Protein AF-A0A3B0UWH3-F1 (afdb_monomer)

Radius of gyration: 15.52 Å; Cα contacts (8 Å, |Δi|>4): 74; chains: 1; bounding box: 36×33×34 Å

Structure (mmCIF, N/CA/C/O backbone):
data_AF-A0A3B0UWH3-F1
#
_entry.id   AF-A0A3B0UWH3-F1
#
loop_
_atom_site.group_PDB
_atom_site.id
_atom_site.type_symbol
_atom_site.label_atom_id
_atom_site.label_alt_id
_atom_site.label_comp_id
_atom_site.label_asym_id
_atom_site.label_entity_id
_atom_site.label_seq_id
_atom_site.pdbx_PDB_ins_code
_atom_site.Cartn_x
_atom_site.Cartn_y
_atom_site.Cartn_z
_atom_site.occupancy
_atom_site.B_iso_or_equiv
_atom_site.auth_seq_id
_atom_site.auth_comp_id
_atom_site.auth_asym_id
_atom_site.auth_atom_id
_atom_site.pdbx_PDB_model_num
ATOM 1 N N . VAL A 1 1 ? 14.380 -17.592 3.260 1.00 59.12 1 VAL A N 1
ATOM 2 C CA . VAL A 1 1 ? 14.946 -18.020 1.961 1.00 59.12 1 VAL A CA 1
ATOM 3 C C . VAL A 1 1 ? 15.879 -16.912 1.491 1.00 59.12 1 VAL A C 1
ATOM 5 O O . VAL A 1 1 ? 15.493 -15.758 1.636 1.00 59.12 1 VAL A O 1
ATOM 8 N N . SER A 1 2 ? 17.106 -17.215 1.059 1.00 75.75 2 SER A N 1
ATOM 9 C CA . SER A 1 2 ? 18.028 -16.212 0.496 1.00 75.75 2 SER A CA 1
ATOM 10 C C . SER A 1 2 ? 17.739 -15.992 -0.991 1.00 75.75 2 SER A C 1
ATOM 12 O O . SER A 1 2 ? 17.250 -16.905 -1.654 1.00 75.75 2 SER A O 1
ATOM 14 N N . LEU A 1 3 ? 18.065 -14.811 -1.526 1.00 75.00 3 LEU A N 1
ATOM 15 C CA . LEU A 1 3 ? 17.919 -14.531 -2.962 1.00 75.00 3 LEU A CA 1
ATOM 16 C C . LEU A 1 3 ? 18.738 -15.497 -3.826 1.00 75.00 3 LEU A C 1
ATOM 18 O O . LEU A 1 3 ? 18.248 -15.944 -4.856 1.00 75.00 3 LEU A O 1
ATOM 22 N N . ASP A 1 4 ? 19.918 -15.907 -3.359 1.00 77.50 4 ASP A N 1
ATOM 23 C CA . ASP A 1 4 ? 20.726 -16.930 -4.034 1.00 77.50 4 ASP A CA 1
ATOM 24 C C . ASP A 1 4 ? 20.023 -18.295 -4.077 1.00 77.50 4 ASP A C 1
ATOM 26 O O . ASP A 1 4 ? 20.114 -19.011 -5.071 1.00 77.50 4 ASP A O 1
ATOM 30 N N . GLY A 1 5 ? 19.267 -18.639 -3.028 1.00 79.50 5 GLY A N 1
ATOM 31 C CA . GLY A 1 5 ? 18.448 -19.851 -3.005 1.00 79.50 5 GLY A CA 1
ATOM 32 C C . GLY A 1 5 ? 17.287 -19.785 -3.998 1.00 79.50 5 GLY A C 1
ATOM 33 O O . GLY A 1 5 ? 17.052 -20.737 -4.733 1.00 79.50 5 GLY A O 1
ATOM 34 N N . VAL A 1 6 ? 16.609 -18.636 -4.084 1.00 77.12 6 VAL A N 1
ATOM 35 C CA . VAL A 1 6 ? 15.535 -18.411 -5.069 1.00 77.12 6 VAL A CA 1
ATOM 36 C C . VAL A 1 6 ? 16.082 -18.481 -6.493 1.00 77.12 6 VAL A C 1
ATOM 38 O O . VAL A 1 6 ? 15.491 -19.143 -7.340 1.00 77.12 6 VAL A O 1
ATOM 41 N N . ARG A 1 7 ? 17.237 -17.860 -6.751 1.00 83.94 7 ARG A N 1
ATOM 42 C CA . ARG A 1 7 ? 17.893 -17.875 -8.064 1.00 83.94 7 ARG A CA 1
ATOM 43 C C . ARG A 1 7 ? 18.298 -19.281 -8.484 1.00 83.94 7 ARG A C 1
ATOM 45 O O . ARG A 1 7 ? 18.066 -19.664 -9.626 1.00 83.94 7 ARG A O 1
ATOM 52 N N . SER A 1 8 ? 18.842 -20.066 -7.555 1.00 81.00 8 SER A N 1
ATOM 53 C CA . SER A 1 8 ? 19.241 -21.448 -7.826 1.00 81.00 8 SER A CA 1
ATOM 54 C C . SER A 1 8 ? 18.062 -22.372 -8.141 1.00 81.00 8 SER A C 1
ATOM 56 O O . SER A 1 8 ? 18.247 -23.317 -8.903 1.00 81.00 8 SER A O 1
ATOM 58 N N . GLU A 1 9 ? 16.890 -22.160 -7.539 1.00 83.62 9 GLU A N 1
ATOM 59 C CA . GLU A 1 9 ? 15.746 -23.069 -7.710 1.00 83.62 9 GLU A CA 1
ATOM 60 C C . GLU A 1 9 ? 14.748 -22.613 -8.781 1.00 83.62 9 GLU A C 1
ATOM 62 O O . GLU A 1 9 ? 14.112 -23.452 -9.416 1.00 83.62 9 GLU A O 1
ATOM 67 N N . LEU A 1 10 ? 14.603 -21.302 -8.988 1.00 83.38 10 LEU A N 1
ATOM 68 C CA . LEU A 1 10 ? 13.525 -20.712 -9.793 1.00 83.38 10 LEU A CA 1
ATOM 69 C C . LEU A 1 10 ? 14.029 -19.824 -10.941 1.00 83.38 10 LEU A C 1
ATOM 71 O O . LEU A 1 10 ? 13.226 -19.357 -11.747 1.00 83.38 10 LEU A O 1
ATOM 75 N N . GLY A 1 11 ? 15.345 -19.630 -11.055 1.00 84.25 11 GLY A N 1
ATOM 76 C CA . GLY A 1 11 ? 15.972 -18.868 -12.131 1.00 84.25 11 GLY A CA 1
ATOM 77 C C . GLY A 1 11 ? 16.009 -17.357 -11.898 1.00 84.25 11 GLY A C 1
ATOM 78 O O . GLY A 1 11 ? 15.459 -16.824 -10.931 1.00 84.25 11 GLY A O 1
ATOM 79 N N . ASP A 1 12 ? 16.703 -16.666 -12.803 1.00 82.38 12 ASP A N 1
ATOM 80 C CA . ASP A 1 12 ? 17.043 -15.247 -12.663 1.00 82.38 12 ASP A CA 1
ATOM 81 C C . ASP A 1 12 ? 15.819 -14.330 -12.694 1.00 82.38 12 ASP A C 1
ATOM 83 O O . ASP A 1 12 ? 15.722 -13.423 -11.877 1.00 82.38 12 ASP A O 1
ATOM 87 N N . GLU A 1 13 ? 14.849 -14.609 -13.566 1.00 77.31 13 GLU A N 1
ATOM 88 C CA . GLU A 1 13 ? 13.639 -13.793 -13.716 1.00 77.31 13 GLU A CA 1
ATOM 89 C C . GLU A 1 13 ? 12.810 -13.759 -12.420 1.00 77.31 13 GLU A C 1
ATOM 91 O O . GLU A 1 13 ? 12.425 -12.693 -11.939 1.00 77.31 13 GLU A O 1
ATOM 96 N N . VAL A 1 14 ? 12.612 -14.922 -11.789 1.00 74.88 14 VAL A N 1
ATOM 97 C CA . VAL A 1 14 ? 11.892 -15.024 -10.511 1.00 74.88 14 VAL A CA 1
ATOM 98 C C . VAL A 1 14 ? 12.720 -14.439 -9.370 1.00 74.88 14 VAL A C 1
ATOM 100 O O . VAL A 1 14 ? 12.179 -13.760 -8.498 1.00 74.88 14 VAL A O 1
ATOM 103 N N . ALA A 1 15 ? 14.036 -14.651 -9.368 1.00 77.06 15 ALA A N 1
ATOM 104 C CA . ALA A 1 15 ? 14.912 -14.067 -8.361 1.00 77.06 15 ALA A CA 1
ATOM 105 C C . ALA A 1 15 ? 14.945 -12.539 -8.424 1.00 77.06 15 ALA A C 1
ATOM 107 O O . ALA A 1 15 ? 14.972 -11.908 -7.372 1.00 77.06 15 ALA A O 1
ATOM 108 N N . ASP A 1 16 ? 14.897 -11.945 -9.614 1.00 75.00 16 ASP A N 1
ATOM 109 C CA . ASP A 1 16 ? 14.882 -10.495 -9.802 1.00 75.00 16 ASP A CA 1
ATOM 110 C C . ASP A 1 16 ? 13.531 -9.899 -9.379 1.00 75.00 16 ASP A C 1
ATOM 112 O O . ASP A 1 16 ? 13.493 -8.870 -8.697 1.00 75.00 16 ASP A O 1
ATOM 116 N N . MET A 1 17 ? 12.422 -10.597 -9.652 1.00 70.69 17 MET A N 1
ATOM 117 C CA . MET A 1 17 ? 11.112 -10.252 -9.088 1.00 70.69 17 MET A CA 1
ATOM 118 C C . MET A 1 17 ? 11.130 -10.305 -7.552 1.00 70.69 17 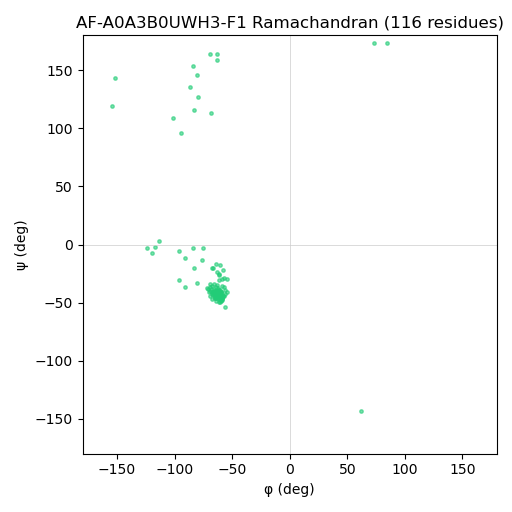MET A C 1
ATOM 120 O O . MET A 1 17 ? 10.683 -9.360 -6.903 1.00 70.69 17 MET A O 1
ATOM 124 N N . VAL A 1 18 ? 11.699 -11.355 -6.947 1.00 67.88 18 VAL A N 1
ATOM 125 C CA . VAL A 1 18 ? 11.802 -11.488 -5.479 1.00 67.88 18 VAL A CA 1
ATOM 126 C C . VAL A 1 18 ? 12.794 -10.478 -4.879 1.00 67.88 18 VAL A C 1
ATOM 128 O O . VAL A 1 18 ? 12.565 -9.947 -3.789 1.00 67.88 18 VAL A O 1
ATOM 131 N N . ALA A 1 19 ? 13.874 -10.146 -5.585 1.00 65.75 19 ALA A N 1
ATOM 132 C CA . ALA A 1 19 ? 14.841 -9.130 -5.174 1.00 65.75 19 ALA A CA 1
ATOM 133 C C . ALA A 1 19 ? 14.209 -7.737 -5.157 1.00 65.75 19 ALA A C 1
ATOM 135 O O . ALA A 1 19 ? 14.411 -6.999 -4.195 1.00 65.75 19 ALA A O 1
ATOM 136 N N . SER A 1 20 ? 13.369 -7.416 -6.147 1.00 55.66 20 SER A N 1
ATOM 137 C CA . SER A 1 20 ? 12.645 -6.138 -6.215 1.00 55.66 20 SER A CA 1
ATOM 138 C C . SER A 1 20 ? 11.705 -5.891 -5.024 1.00 55.66 20 SER A C 1
ATOM 140 O O . SER A 1 20 ? 11.334 -4.751 -4.754 1.00 55.66 20 SER A O 1
ATOM 142 N N . VAL A 1 21 ? 11.362 -6.945 -4.271 1.00 54.97 21 VAL A N 1
ATOM 143 C CA . VAL A 1 21 ? 10.507 -6.884 -3.074 1.00 54.97 21 VAL A CA 1
ATOM 144 C C . VAL A 1 21 ? 11.250 -7.222 -1.770 1.00 54.97 21 VAL A C 1
ATOM 146 O O . VAL A 1 21 ? 10.646 -7.235 -0.691 1.00 54.97 21 VAL A O 1
ATOM 149 N N . THR A 1 22 ? 12.564 -7.472 -1.830 1.00 57.19 22 THR A N 1
ATOM 150 C CA . THR A 1 22 ? 13.404 -7.744 -0.654 1.00 57.19 22 THR A CA 1
ATOM 151 C C . THR A 1 22 ? 13.830 -6.428 -0.006 1.00 57.19 22 THR A C 1
ATOM 153 O O . THR A 1 22 ? 14.528 -5.614 -0.599 1.00 57.19 22 THR A O 1
ATOM 156 N N . HIS A 1 23 ? 13.381 -6.203 1.227 1.00 51.03 23 HIS A N 1
ATOM 157 C CA . HIS A 1 23 ? 13.521 -4.918 1.907 1.00 51.03 23 HIS A CA 1
ATOM 158 C C . HIS A 1 23 ? 14.856 -4.782 2.655 1.00 51.03 23 HIS A C 1
ATOM 160 O O . HIS A 1 23 ? 15.243 -5.667 3.420 1.00 51.03 23 HIS A O 1
ATOM 166 N N . ASP A 1 24 ? 15.506 -3.624 2.511 1.00 55.19 24 ASP A N 1
ATOM 167 C CA . ASP A 1 24 ? 16.589 -3.191 3.395 1.00 55.19 24 ASP A CA 1
ATOM 168 C C . ASP A 1 24 ? 16.021 -2.875 4.792 1.00 55.19 24 ASP A C 1
ATOM 170 O O . ASP A 1 24 ? 15.235 -1.940 4.985 1.00 55.19 24 ASP A O 1
ATOM 174 N N . ASN A 1 25 ? 16.407 -3.685 5.780 1.00 56.31 25 ASN A N 1
ATOM 175 C CA . 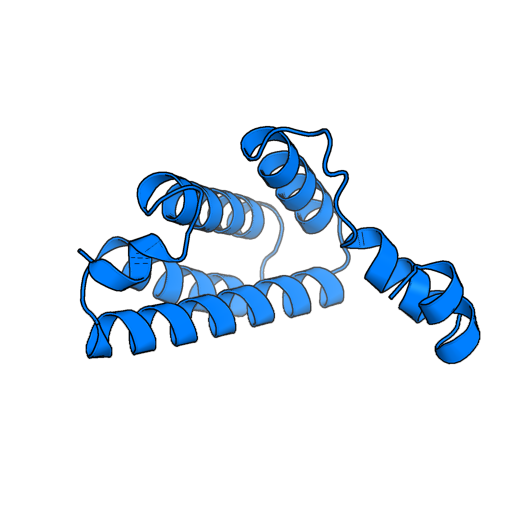ASN A 1 25 ? 15.948 -3.564 7.164 1.00 56.31 25 ASN A CA 1
ATOM 176 C C . ASN A 1 25 ? 16.610 -2.403 7.934 1.00 56.31 25 ASN A C 1
ATOM 178 O O . ASN A 1 25 ? 16.248 -2.176 9.089 1.00 56.31 25 ASN A O 1
ATOM 182 N N . THR A 1 26 ? 17.553 -1.669 7.331 1.00 62.38 26 THR A N 1
ATOM 183 C CA . THR A 1 26 ? 18.183 -0.482 7.938 1.00 62.38 26 THR A CA 1
ATOM 184 C C . THR A 1 26 ? 17.355 0.793 7.770 1.00 62.38 26 THR A C 1
ATOM 186 O O . THR A 1 26 ? 17.511 1.736 8.546 1.00 62.38 26 THR A O 1
ATOM 189 N N . LEU A 1 27 ? 16.432 0.814 6.805 1.00 69.12 27 LEU A N 1
ATOM 190 C CA . LEU A 1 27 ? 15.596 1.972 6.503 1.00 69.12 27 LEU A CA 1
ATOM 191 C C . LEU A 1 27 ? 14.410 2.084 7.462 1.00 69.12 27 LEU A C 1
ATOM 193 O O . LEU A 1 27 ? 13.808 1.082 7.860 1.00 69.12 27 LEU A O 1
ATOM 197 N N . SER A 1 28 ? 14.005 3.310 7.788 1.00 84.38 28 SER A N 1
ATOM 198 C CA . SER A 1 28 ? 12.774 3.569 8.535 1.00 84.38 28 SER A CA 1
ATOM 199 C C . SER A 1 28 ? 11.539 3.116 7.749 1.00 84.38 28 SER A C 1
ATOM 201 O O . SER A 1 28 ? 11.545 2.999 6.524 1.00 84.38 28 SER A O 1
ATOM 203 N N . TRP A 1 29 ? 10.422 2.888 8.446 1.00 86.38 29 TRP A N 1
ATOM 204 C CA . TRP A 1 29 ? 9.173 2.495 7.784 1.00 86.38 29 TRP A CA 1
ATOM 205 C C . TRP A 1 29 ? 8.713 3.507 6.717 1.00 86.38 29 TRP A C 1
ATOM 207 O O . TRP A 1 29 ? 8.208 3.103 5.670 1.00 86.38 29 TRP A O 1
ATOM 217 N N . ILE A 1 30 ? 8.922 4.807 6.954 1.00 87.94 30 ILE A N 1
ATOM 218 C CA . ILE A 1 30 ? 8.566 5.861 5.992 1.00 87.94 30 ILE A CA 1
ATOM 219 C C . ILE A 1 30 ? 9.441 5.760 4.740 1.00 87.94 30 ILE A C 1
ATOM 221 O O . ILE A 1 30 ? 8.927 5.872 3.631 1.00 87.94 30 ILE A O 1
ATOM 225 N N . GLU A 1 31 ? 10.746 5.530 4.896 1.00 88.00 31 GLU A N 1
ATOM 226 C CA . GLU A 1 31 ? 11.670 5.385 3.764 1.00 88.00 31 GLU A CA 1
ATOM 227 C C . GLU A 1 31 ? 11.339 4.150 2.928 1.00 88.00 31 GLU A C 1
ATOM 229 O O . GLU A 1 31 ? 11.234 4.260 1.709 1.00 88.00 31 GLU A O 1
ATOM 234 N N . ARG A 1 32 ? 11.059 3.009 3.573 1.00 86.56 32 ARG A N 1
ATOM 235 C CA . ARG A 1 32 ? 10.609 1.795 2.871 1.00 86.56 32 ARG A CA 1
ATOM 236 C C . ARG A 1 32 ? 9.301 2.024 2.118 1.00 86.56 32 ARG A C 1
ATOM 238 O O . ARG A 1 32 ? 9.174 1.618 0.969 1.00 86.56 32 ARG A O 1
ATOM 245 N N . SER A 1 33 ? 8.355 2.725 2.740 1.00 90.12 33 SER A N 1
ATOM 246 C CA . SER A 1 33 ? 7.073 3.064 2.115 1.00 90.12 33 SER A CA 1
ATOM 247 C C . SER A 1 33 ? 7.258 3.939 0.873 1.00 90.12 33 SER A C 1
ATOM 249 O O . SER A 1 33 ? 6.666 3.665 -0.167 1.00 90.12 33 SER A O 1
ATOM 251 N N . LYS A 1 34 ? 8.118 4.962 0.954 1.00 91.81 34 LYS A N 1
ATOM 252 C CA . LYS A 1 34 ? 8.443 5.836 -0.184 1.00 91.81 34 LYS A CA 1
ATOM 253 C C . LYS A 1 34 ? 9.154 5.078 -1.306 1.00 91.81 34 LYS A C 1
ATOM 255 O O . LYS A 1 34 ? 8.782 5.244 -2.463 1.00 91.81 34 LYS A O 1
ATOM 260 N N . ALA A 1 35 ? 10.129 4.235 -0.969 1.00 90.94 35 ALA A N 1
ATOM 261 C CA . ALA A 1 35 ? 10.852 3.420 -1.943 1.00 90.94 35 ALA A CA 1
ATOM 262 C C . ALA A 1 35 ? 9.916 2.449 -2.679 1.00 90.94 35 ALA A C 1
ATOM 264 O O . ALA A 1 35 ? 9.986 2.337 -3.902 1.00 90.94 35 ALA A O 1
ATOM 265 N N . TYR A 1 36 ? 8.993 1.807 -1.955 1.00 92.25 36 TYR A N 1
ATOM 266 C CA . TYR A 1 36 ? 7.966 0.956 -2.553 1.00 92.25 36 TYR A CA 1
ATOM 267 C C . TYR A 1 36 ? 7.081 1.732 -3.534 1.00 92.25 36 TYR A C 1
ATOM 269 O O . TYR A 1 36 ? 6.892 1.291 -4.664 1.00 92.25 36 TYR A O 1
ATOM 277 N N . ILE A 1 37 ? 6.572 2.902 -3.132 1.00 96.06 37 ILE A N 1
ATOM 278 C CA . ILE A 1 37 ? 5.713 3.733 -3.989 1.00 96.06 37 ILE A CA 1
ATOM 279 C C . ILE A 1 37 ? 6.437 4.108 -5.287 1.00 96.06 37 ILE A C 1
ATOM 281 O O . ILE A 1 37 ? 5.848 3.993 -6.359 1.00 96.06 37 ILE A O 1
ATOM 285 N N . GLU A 1 38 ? 7.708 4.505 -5.210 1.00 94.81 38 GLU A N 1
ATOM 286 C CA . GLU A 1 38 ? 8.487 4.874 -6.398 1.00 94.81 38 GLU A CA 1
ATOM 287 C C . GLU A 1 38 ? 8.787 3.672 -7.304 1.00 94.81 38 GLU A C 1
ATOM 289 O O . GLU A 1 38 ? 8.689 3.758 -8.530 1.00 94.81 38 GLU A O 1
ATOM 294 N N . THR A 1 39 ? 9.073 2.521 -6.694 1.00 93.62 39 THR A N 1
ATOM 295 C CA . THR A 1 39 ? 9.280 1.263 -7.422 1.00 93.62 39 THR A CA 1
ATOM 296 C C . THR A 1 39 ? 8.019 0.883 -8.196 1.00 93.62 39 THR A C 1
ATOM 298 O O . THR A 1 39 ? 8.083 0.639 -9.396 1.00 93.62 39 THR A O 1
ATOM 301 N N . VAL A 1 40 ? 6.847 0.901 -7.550 1.00 95.31 40 VAL A N 1
ATOM 302 C CA . VAL A 1 40 ? 5.577 0.565 -8.216 1.00 95.31 40 VAL A CA 1
ATOM 303 C C . VAL A 1 40 ? 5.199 1.612 -9.268 1.00 95.31 40 VAL A C 1
ATOM 305 O O . VAL A 1 40 ? 4.692 1.242 -10.325 1.00 95.31 40 VAL A O 1
ATOM 308 N N . ARG A 1 41 ? 5.478 2.903 -9.038 1.00 96.62 41 ARG A N 1
ATOM 309 C CA . ARG A 1 41 ? 5.196 3.986 -10.001 1.00 96.62 41 ARG A CA 1
ATOM 310 C C . ARG A 1 41 ? 5.850 3.732 -11.358 1.00 96.62 41 ARG A C 1
ATOM 312 O O . ARG A 1 41 ? 5.215 3.949 -12.394 1.00 96.62 41 ARG A O 1
ATOM 319 N N . THR A 1 42 ? 7.098 3.272 -11.341 1.00 94.75 42 THR A N 1
ATOM 320 C CA . THR A 1 42 ? 7.934 3.071 -12.536 1.00 94.75 42 THR A CA 1
ATOM 321 C C . THR A 1 42 ? 7.918 1.636 -13.074 1.00 94.75 42 THR A C 1
ATOM 323 O O . THR A 1 42 ? 8.458 1.390 -14.151 1.00 94.75 42 THR A O 1
ATOM 326 N N . ALA A 1 43 ? 7.274 0.700 -12.371 1.00 94.00 43 ALA A N 1
ATOM 327 C CA . ALA A 1 43 ? 7.154 -0.694 -12.788 1.00 94.00 43 ALA A CA 1
ATOM 328 C C . ALA A 1 43 ? 6.251 -0.885 -14.025 1.00 94.00 43 ALA A C 1
ATOM 330 O O . ALA A 1 43 ? 5.455 -0.008 -14.383 1.00 94.00 43 ALA A O 1
ATOM 331 N N . SER A 1 44 ? 6.354 -2.065 -14.652 1.00 96.19 44 SER A N 1
ATOM 332 C CA . SER A 1 44 ? 5.484 -2.464 -15.767 1.00 96.19 44 SER A CA 1
ATOM 333 C C . SER A 1 44 ? 4.013 -2.560 -15.342 1.00 96.19 44 SER A C 1
ATOM 335 O O . SER A 1 44 ? 3.693 -2.621 -14.150 1.00 96.19 44 SER A O 1
ATOM 337 N N . GLU A 1 45 ? 3.095 -2.588 -16.309 1.00 95.94 45 GLU A N 1
ATOM 338 C CA . GLU A 1 45 ? 1.661 -2.694 -16.017 1.00 95.94 45 GLU A CA 1
ATOM 339 C C . GLU A 1 45 ? 1.308 -4.003 -15.303 1.00 95.94 45 GLU A C 1
ATOM 341 O O . GLU A 1 45 ? 0.498 -4.001 -14.378 1.00 95.94 45 GLU A O 1
ATOM 346 N N . GLU A 1 46 ? 1.960 -5.108 -15.663 1.00 95.25 46 GLU A N 1
ATOM 347 C CA . GLU A 1 46 ? 1.779 -6.414 -15.027 1.00 95.25 46 GLU A CA 1
ATOM 348 C C . GLU A 1 46 ? 2.235 -6.375 -13.568 1.00 95.25 46 GLU A C 1
ATOM 350 O O . GLU A 1 46 ? 1.528 -6.847 -12.677 1.00 95.25 46 GLU A O 1
ATOM 355 N N . ALA A 1 47 ? 3.384 -5.751 -13.301 1.00 92.38 47 ALA A N 1
ATOM 356 C CA . ALA A 1 47 ? 3.895 -5.584 -11.947 1.00 92.38 47 ALA A CA 1
ATOM 357 C C . ALA A 1 47 ? 2.979 -4.682 -11.101 1.00 92.38 47 ALA A C 1
ATOM 359 O O . ALA A 1 47 ? 2.696 -5.001 -9.942 1.00 92.38 47 ALA A O 1
ATOM 360 N N . LYS A 1 48 ? 2.443 -3.598 -11.681 1.00 97.00 48 LYS A N 1
ATOM 361 C CA . LYS A 1 48 ? 1.415 -2.764 -11.037 1.00 97.00 48 LYS A CA 1
ATOM 362 C C . LYS A 1 48 ? 0.154 -3.573 -10.737 1.00 97.00 48 LYS A C 1
ATOM 364 O O . LYS A 1 48 ? -0.346 -3.503 -9.617 1.00 97.00 48 LYS A O 1
ATOM 369 N N . ALA A 1 49 ? -0.323 -4.386 -11.678 1.00 96.81 49 ALA A N 1
ATOM 370 C CA . ALA A 1 49 ? -1.503 -5.226 -11.490 1.00 96.81 49 ALA A CA 1
ATOM 371 C C . ALA A 1 49 ? -1.316 -6.252 -10.368 1.00 96.81 49 ALA A C 1
ATOM 373 O O . ALA A 1 49 ? -2.179 -6.354 -9.496 1.00 96.81 49 ALA A O 1
ATOM 374 N N . ILE A 1 50 ? -0.177 -6.949 -10.334 1.00 95.12 50 ILE A N 1
ATOM 375 C CA . ILE A 1 50 ? 0.169 -7.893 -9.261 1.00 95.12 50 ILE A CA 1
ATOM 376 C C . ILE A 1 50 ? 0.213 -7.169 -7.913 1.00 95.12 50 ILE A C 1
ATOM 378 O O . ILE A 1 50 ? -0.396 -7.617 -6.942 1.00 95.12 50 ILE A O 1
ATOM 382 N N . SER A 1 51 ? 0.887 -6.019 -7.865 1.00 95.06 51 SER A N 1
ATOM 383 C CA . SER A 1 51 ? 1.000 -5.204 -6.659 1.00 95.06 51 SER A CA 1
ATOM 384 C C . SER A 1 51 ? -0.369 -4.760 -6.135 1.00 95.06 51 SER A C 1
ATOM 386 O O . SER A 1 51 ? -0.639 -4.865 -4.940 1.00 95.06 51 SER A O 1
ATOM 388 N N . VAL A 1 52 ? -1.254 -4.282 -7.011 1.00 97.44 52 VAL A N 1
ATOM 389 C CA . VAL A 1 52 ? -2.602 -3.841 -6.628 1.00 97.44 52 VAL A CA 1
ATOM 390 C C . VAL A 1 52 ? -3.480 -5.015 -6.203 1.00 97.44 52 VAL A C 1
ATOM 392 O O . VAL A 1 52 ? -4.192 -4.900 -5.207 1.00 97.44 52 VAL A O 1
ATOM 395 N N . ALA A 1 53 ? -3.399 -6.156 -6.890 1.00 96.94 53 ALA A N 1
ATOM 396 C CA . ALA A 1 53 ? -4.134 -7.361 -6.518 1.00 96.94 53 ALA A CA 1
ATOM 397 C C . ALA A 1 53 ? -3.738 -7.866 -5.118 1.00 96.94 53 ALA A C 1
ATOM 399 O O . ALA A 1 53 ? -4.614 -8.143 -4.299 1.00 96.94 53 ALA A O 1
ATOM 400 N N . ASP A 1 54 ? -2.438 -7.903 -4.805 1.00 96.12 54 ASP A N 1
ATOM 401 C CA . ASP A 1 54 ? -1.944 -8.212 -3.456 1.00 96.12 54 ASP A CA 1
ATOM 402 C C . ASP A 1 54 ? -2.506 -7.233 -2.413 1.00 96.12 54 ASP A C 1
ATOM 404 O O . ASP A 1 54 ? -2.976 -7.639 -1.348 1.00 96.12 54 ASP A O 1
ATOM 408 N N . LYS A 1 55 ? -2.514 -5.928 -2.711 1.00 96.00 55 LYS A N 1
ATOM 409 C CA . LYS A 1 55 ? -3.046 -4.916 -1.785 1.00 96.00 55 LYS A CA 1
ATOM 410 C C . LYS A 1 55 ? -4.548 -5.065 -1.555 1.00 96.00 55 LYS A C 1
ATOM 412 O O . LYS A 1 55 ? -4.984 -4.958 -0.410 1.00 96.00 55 LYS A O 1
ATOM 417 N N . ILE A 1 56 ? -5.323 -5.378 -2.592 1.00 98.19 56 ILE A N 1
ATOM 418 C CA . ILE A 1 56 ? -6.757 -5.675 -2.476 1.00 98.19 56 ILE A CA 1
ATOM 419 C C . ILE A 1 56 ? -6.986 -6.906 -1.590 1.00 98.19 56 ILE A C 1
ATOM 421 O O . ILE A 1 56 ? -7.759 -6.824 -0.636 1.00 98.19 56 ILE A O 1
ATOM 425 N N . ALA A 1 57 ? -6.278 -8.011 -1.839 1.00 96.31 57 ALA A N 1
ATOM 426 C CA . ALA A 1 57 ? -6.405 -9.231 -1.040 1.00 96.31 57 ALA A CA 1
ATOM 427 C C . ALA A 1 57 ? -6.029 -8.995 0.436 1.00 96.31 57 ALA A C 1
ATOM 429 O O . ALA A 1 57 ? -6.725 -9.439 1.353 1.00 96.31 57 ALA A O 1
ATOM 430 N N . ASN A 1 58 ? -4.966 -8.224 0.680 1.00 95.25 58 ASN A N 1
ATOM 431 C CA . ASN A 1 58 ? -4.557 -7.828 2.026 1.00 95.25 58 ASN A CA 1
ATOM 432 C C . ASN A 1 58 ? -5.603 -6.936 2.713 1.00 95.25 58 ASN A C 1
ATOM 434 O O . ASN A 1 58 ? -5.876 -7.115 3.902 1.00 95.25 58 ASN A O 1
ATOM 438 N N . ALA A 1 59 ? -6.208 -5.996 1.984 1.00 96.25 59 ALA A N 1
ATOM 439 C CA . ALA A 1 59 ? -7.284 -5.157 2.501 1.00 96.25 59 ALA A CA 1
ATOM 440 C C . ALA A 1 59 ? -8.529 -5.985 2.849 1.00 96.25 59 ALA A C 1
ATOM 442 O O . ALA A 1 59 ? -9.115 -5.793 3.912 1.00 96.25 59 ALA A O 1
ATOM 443 N N . GLU A 1 60 ? -8.914 -6.934 1.997 1.00 96.56 60 GLU A N 1
ATOM 444 C CA . GLU A 1 60 ? -10.031 -7.846 2.249 1.00 96.56 60 GLU A CA 1
ATOM 445 C C . GLU A 1 60 ? -9.800 -8.708 3.496 1.00 96.56 60 GLU A C 1
ATOM 447 O O . GLU A 1 60 ? -10.666 -8.777 4.373 1.00 96.56 60 GLU A O 1
ATOM 452 N N . SER A 1 61 ? -8.611 -9.302 3.617 1.00 95.31 61 SER A N 1
ATOM 453 C CA . SER A 1 61 ? -8.215 -10.093 4.785 1.00 95.31 61 SER A CA 1
ATOM 454 C C . SER A 1 61 ? -8.254 -9.268 6.076 1.00 95.31 61 SER A C 1
ATOM 456 O O . SER A 1 61 ? -8.771 -9.725 7.101 1.00 95.31 61 SER A O 1
ATOM 458 N N . LEU A 1 62 ? -7.784 -8.016 6.025 1.00 94.94 62 LEU A N 1
ATOM 459 C CA . LEU A 1 62 ? -7.831 -7.093 7.158 1.00 94.94 62 LEU A CA 1
ATOM 460 C C . LEU A 1 62 ? -9.271 -6.738 7.548 1.00 94.94 62 LEU A C 1
ATOM 462 O O . LEU A 1 62 ? -9.610 -6.810 8.725 1.00 94.94 62 LEU A O 1
ATOM 466 N N . ILE A 1 63 ? -10.136 -6.420 6.583 1.00 96.12 63 ILE A N 1
ATOM 467 C CA . ILE A 1 63 ? -11.555 -6.127 6.844 1.00 96.12 63 ILE A CA 1
ATOM 468 C C . ILE A 1 63 ? -12.254 -7.339 7.473 1.00 96.12 63 ILE A C 1
ATOM 470 O O . ILE A 1 63 ? -12.991 -7.193 8.445 1.00 96.12 63 ILE A O 1
ATOM 474 N N . SER A 1 64 ? -12.003 -8.540 6.951 1.00 95.62 64 SER A N 1
ATOM 475 C CA . SER A 1 64 ? -12.545 -9.785 7.508 1.00 95.62 64 SER A CA 1
ATOM 476 C C . SER A 1 64 ? -12.045 -10.045 8.933 1.00 95.62 64 SER A C 1
ATOM 478 O O . SER A 1 64 ? -12.803 -10.473 9.802 1.00 95.62 64 SER A O 1
ATOM 480 N N . SER A 1 65 ? -10.775 -9.749 9.207 1.00 95.06 65 SER A N 1
ATOM 481 C CA . SER A 1 65 ? -10.193 -9.894 10.545 1.00 95.06 65 SER A CA 1
ATOM 482 C C . SER A 1 65 ? -10.746 -8.863 11.527 1.00 95.06 65 SER A C 1
ATOM 484 O O . SER A 1 65 ? -11.123 -9.232 12.635 1.00 95.06 65 SER A O 1
ATOM 486 N N . HIS A 1 66 ? -10.920 -7.610 11.099 1.00 96.38 66 HIS A N 1
ATOM 487 C CA . HIS A 1 66 ? -11.605 -6.579 11.887 1.00 96.38 66 HIS A CA 1
ATOM 488 C C . HIS A 1 66 ? -13.046 -6.980 12.216 1.00 96.38 66 HIS A C 1
ATOM 490 O O . HIS A 1 66 ? -13.469 -6.854 13.357 1.00 96.38 66 HIS A O 1
ATOM 496 N N . ALA A 1 67 ? -13.782 -7.577 11.275 1.00 95.38 67 ALA A N 1
ATOM 497 C CA . ALA A 1 67 ? -15.138 -8.061 11.543 1.00 95.38 67 ALA A CA 1
ATOM 498 C C . ALA A 1 67 ? -15.201 -9.151 12.637 1.00 95.38 67 ALA A C 1
ATOM 500 O O . ALA A 1 67 ? -16.240 -9.317 13.274 1.00 95.38 67 ALA A O 1
ATOM 501 N N . ARG A 1 68 ? -14.109 -9.898 12.858 1.00 95.38 68 ARG A N 1
ATOM 502 C CA . ARG A 1 68 ? -14.007 -10.943 13.892 1.00 95.38 68 ARG A CA 1
ATOM 503 C C . ARG A 1 68 ? -13.469 -10.416 15.223 1.00 95.38 68 ARG A C 1
ATOM 505 O O . ARG A 1 68 ? -13.890 -10.889 16.272 1.00 95.38 68 ARG A O 1
ATOM 512 N N . GLU A 1 69 ? -12.522 -9.484 15.173 1.00 94.31 69 GLU A N 1
ATOM 513 C CA . GLU A 1 69 ? -11.670 -9.110 16.314 1.00 94.31 69 GLU A CA 1
ATOM 514 C C . GLU A 1 69 ? -11.819 -7.630 16.719 1.00 94.31 69 GLU A C 1
ATOM 516 O O . GLU A 1 69 ? -11.301 -7.206 17.751 1.00 94.31 69 GLU A O 1
ATOM 521 N N . GLY A 1 70 ? -12.547 -6.832 15.936 1.00 94.69 70 GLY A N 1
ATOM 522 C CA . GLY A 1 70 ? -12.695 -5.390 16.117 1.00 94.69 70 GLY A CA 1
ATOM 523 C C . GLY A 1 70 ? -11.365 -4.647 15.989 1.00 94.69 70 GLY A C 1
ATOM 524 O O . GLY A 1 70 ? -10.488 -5.019 15.204 1.00 94.69 70 GLY A O 1
ATOM 525 N N . SER A 1 71 ? -11.195 -3.604 16.804 1.00 93.69 71 SER A N 1
ATOM 526 C CA . SER A 1 71 ? -9.995 -2.758 16.826 1.00 93.69 71 SER A CA 1
ATOM 527 C C . SER A 1 71 ? -8.719 -3.495 17.257 1.00 93.69 71 SER A C 1
ATOM 529 O O . SER A 1 71 ? -7.615 -3.011 17.004 1.00 93.69 71 SER A O 1
ATOM 531 N N . GLU A 1 72 ? -8.826 -4.674 17.882 1.00 93.75 72 GLU A N 1
ATOM 532 C CA . GLU A 1 72 ? -7.652 -5.450 18.306 1.00 93.75 72 GLU A CA 1
ATOM 533 C C . GLU A 1 72 ? -6.791 -5.899 17.119 1.00 93.75 72 GLU A C 1
ATOM 535 O O . GLU A 1 72 ? -5.576 -6.050 17.274 1.00 93.75 72 GLU A O 1
ATOM 540 N N . VAL A 1 73 ? -7.371 -6.000 15.915 1.00 93.81 73 VAL A N 1
ATOM 541 C CA . VAL A 1 73 ? -6.640 -6.341 14.685 1.00 93.81 73 VAL A CA 1
ATOM 542 C C . VAL A 1 73 ? -5.452 -5.402 14.435 1.00 93.81 73 VAL A C 1
ATOM 544 O O . VAL A 1 73 ? -4.422 -5.806 13.889 1.00 93.81 73 VAL A O 1
ATOM 547 N N . TRP A 1 74 ? -5.547 -4.146 14.886 1.00 93.12 74 TRP A N 1
ATOM 548 C CA . TRP A 1 74 ? -4.497 -3.145 14.714 1.00 93.12 74 TRP A CA 1
ATOM 549 C C . TRP A 1 74 ? -3.232 -3.455 15.515 1.00 93.12 74 TRP A C 1
ATOM 551 O O . TRP A 1 74 ? -2.153 -2.993 15.142 1.00 93.12 74 TRP A O 1
ATOM 561 N N . ARG A 1 75 ? -3.320 -4.287 16.560 1.00 89.69 75 ARG A N 1
ATOM 562 C CA . ARG A 1 75 ? -2.161 -4.723 17.356 1.00 89.69 75 ARG A CA 1
ATOM 563 C C . ARG A 1 75 ? -1.200 -5.607 16.567 1.00 89.69 75 ARG A C 1
ATOM 565 O O . ARG A 1 75 ? -0.032 -5.702 16.935 1.00 89.69 75 ARG A O 1
ATOM 572 N N . HIS A 1 76 ? -1.659 -6.216 15.474 1.00 86.31 76 HIS A N 1
ATOM 573 C CA . HIS A 1 76 ? -0.806 -6.985 14.568 1.00 86.31 76 HIS A CA 1
ATOM 574 C C . HIS A 1 76 ? 0.061 -6.098 13.662 1.00 86.31 76 HIS A C 1
ATOM 576 O O . HIS A 1 76 ? 1.016 -6.584 13.057 1.00 86.31 76 HIS A O 1
ATOM 582 N N . PHE A 1 77 ? -0.222 -4.794 13.591 1.00 85.75 77 PHE A N 1
ATOM 583 C CA . PHE A 1 77 ? 0.543 -3.842 12.795 1.00 85.75 77 PHE A CA 1
ATOM 584 C C . PHE A 1 77 ? 1.490 -3.054 13.696 1.00 85.75 77 PHE A C 1
ATOM 586 O O . PHE A 1 77 ? 1.075 -2.158 14.426 1.00 85.75 77 PHE A O 1
ATOM 593 N N . SER A 1 78 ? 2.793 -3.319 13.584 1.00 81.38 78 SER A N 1
ATOM 594 C CA . SER A 1 78 ? 3.836 -2.607 14.344 1.00 81.38 78 SER A CA 1
ATOM 595 C C . SER A 1 78 ? 3.843 -1.089 14.114 1.00 81.38 78 SER A C 1
ATOM 597 O O . SER A 1 78 ? 4.336 -0.330 14.945 1.00 81.38 78 SER A O 1
ATOM 599 N N . THR A 1 79 ? 3.288 -0.630 12.993 1.00 82.88 79 THR A N 1
ATOM 600 C CA . THR A 1 79 ? 3.176 0.790 12.635 1.00 82.88 79 THR A CA 1
ATOM 601 C C . THR A 1 79 ? 1.873 1.429 13.103 1.00 82.88 79 THR A C 1
ATOM 603 O O . THR A 1 79 ? 1.757 2.652 13.066 1.00 82.88 79 THR A O 1
ATOM 606 N N . GLY A 1 80 ? 0.907 0.620 13.541 1.00 90.31 80 GLY A N 1
ATOM 607 C CA . GLY A 1 80 ? -0.436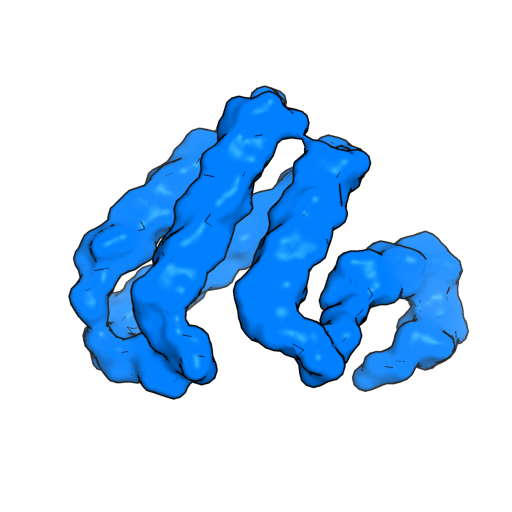 1.054 13.896 1.00 90.31 80 GLY A CA 1
ATOM 608 C C . GLY A 1 80 ? -1.312 1.408 12.692 1.00 90.31 80 GLY A C 1
ATOM 609 O O . GLY A 1 80 ? -0.864 1.458 11.539 1.00 90.31 80 GLY A O 1
ATOM 610 N N . ARG A 1 81 ? -2.586 1.669 12.999 1.00 93.44 81 ARG A N 1
ATOM 611 C CA . ARG A 1 81 ? -3.661 1.982 12.049 1.00 93.44 81 ARG A CA 1
ATOM 612 C C . ARG A 1 81 ? -3.343 3.176 11.154 1.00 93.44 81 ARG A C 1
ATOM 614 O O . ARG A 1 81 ? -3.399 3.058 9.938 1.00 93.44 81 ARG A O 1
ATOM 621 N N . GLU A 1 82 ? -2.988 4.316 11.745 1.00 93.81 82 GLU A N 1
ATOM 622 C CA . GLU A 1 82 ? -2.819 5.580 11.011 1.00 93.81 82 GLU A CA 1
ATOM 623 C C . GLU A 1 82 ? -1.757 5.478 9.916 1.00 93.81 82 GLU A C 1
ATOM 625 O O . GLU A 1 82 ? -1.993 5.854 8.772 1.00 93.81 82 GLU A O 1
ATOM 630 N N . LYS A 1 83 ? -0.601 4.894 10.245 1.00 93.00 83 LYS A N 1
ATOM 631 C CA . LYS A 1 83 ? 0.476 4.677 9.277 1.00 93.00 83 LYS A CA 1
ATOM 632 C C . LYS A 1 83 ? 0.063 3.687 8.192 1.00 93.00 83 LYS A C 1
ATOM 634 O O . LYS A 1 83 ? 0.355 3.913 7.022 1.00 93.00 83 LYS A O 1
ATOM 639 N N . LYS A 1 84 ? -0.647 2.611 8.548 1.00 93.62 84 LYS A N 1
ATOM 640 C CA . LYS A 1 84 ? -1.174 1.666 7.556 1.00 93.62 84 LYS A CA 1
ATOM 641 C C . LYS A 1 84 ? -2.112 2.372 6.574 1.00 93.62 84 LYS A C 1
ATOM 643 O O . LYS A 1 84 ? -1.917 2.221 5.376 1.00 93.62 84 LYS A O 1
ATOM 648 N N . LEU A 1 85 ? -3.061 3.171 7.060 1.00 95.88 85 LEU A N 1
ATOM 649 C CA . LEU A 1 85 ? -3.992 3.912 6.203 1.00 95.88 85 LEU A CA 1
ATOM 650 C C . LEU A 1 85 ? -3.281 4.940 5.325 1.00 95.88 85 LEU A C 1
ATOM 652 O O . LEU A 1 85 ? -3.497 4.935 4.118 1.00 95.88 85 LEU A O 1
ATOM 656 N N . TRP A 1 86 ? -2.364 5.730 5.892 1.00 95.88 86 TRP A N 1
ATOM 657 C CA . TRP A 1 86 ? -1.549 6.670 5.119 1.00 95.88 86 TRP A CA 1
ATOM 658 C C . TRP A 1 86 ? -0.812 5.978 3.968 1.00 95.88 86 TRP A C 1
ATOM 660 O O . TRP A 1 86 ? -0.729 6.514 2.868 1.00 95.88 86 TRP A O 1
ATOM 670 N N . PHE A 1 87 ? -0.277 4.778 4.208 1.00 96.25 87 PHE A N 1
ATOM 671 C CA . PHE A 1 87 ? 0.447 4.039 3.180 1.00 96.25 87 PHE A CA 1
ATOM 672 C C . PHE A 1 87 ? -0.474 3.584 2.047 1.00 96.25 87 PHE A C 1
A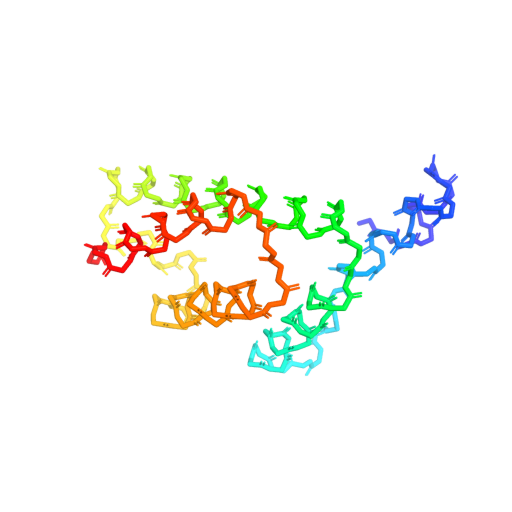TOM 674 O O . PHE A 1 87 ? -0.147 3.801 0.884 1.00 96.25 87 PHE A O 1
ATOM 681 N N . GLU A 1 88 ? -1.630 3.002 2.372 1.00 97.50 88 GLU A N 1
ATOM 682 C CA . GLU A 1 88 ? -2.611 2.588 1.361 1.00 97.50 88 GLU A CA 1
ATOM 683 C C . GLU A 1 88 ? -3.127 3.794 0.550 1.00 97.50 88 GLU A C 1
ATOM 685 O O . GLU A 1 88 ? -3.251 3.718 -0.671 1.00 97.50 88 GLU A O 1
ATOM 690 N N . GLU A 1 89 ? -3.354 4.938 1.203 1.00 97.94 89 GLU A N 1
ATOM 691 C CA . GLU A 1 89 ? -3.741 6.195 0.550 1.00 97.94 89 GLU A CA 1
ATOM 692 C C . GLU A 1 89 ? -2.650 6.726 -0.386 1.00 97.94 89 GLU A C 1
ATOM 694 O O . GLU A 1 89 ? -2.940 7.121 -1.515 1.00 97.94 89 GLU A O 1
ATOM 699 N N . ALA A 1 90 ? -1.390 6.712 0.053 1.00 97.94 90 ALA A N 1
ATOM 700 C CA . ALA A 1 90 ? -0.266 7.180 -0.749 1.00 97.94 90 ALA A CA 1
ATOM 701 C C . ALA A 1 90 ? -0.026 6.289 -1.981 1.00 97.94 90 ALA A C 1
ATOM 703 O O . ALA A 1 90 ? 0.268 6.799 -3.065 1.00 97.94 90 ALA A O 1
ATOM 704 N N . VAL A 1 91 ? -0.193 4.969 -1.840 1.00 97.94 91 VAL A N 1
ATOM 705 C CA . VAL A 1 91 ? -0.140 4.026 -2.967 1.00 97.94 91 VAL A CA 1
ATOM 706 C C . VAL A 1 91 ? -1.297 4.285 -3.932 1.00 97.94 91 VAL A C 1
ATOM 708 O O . VAL A 1 91 ? -1.063 4.381 -5.136 1.00 97.94 91 VAL A O 1
ATOM 711 N N . LEU A 1 92 ? -2.524 4.451 -3.429 1.00 98.50 92 LEU A N 1
ATOM 712 C CA . LEU A 1 92 ? -3.688 4.748 -4.265 1.00 98.50 92 LEU A CA 1
ATOM 713 C C . LEU A 1 92 ? -3.509 6.048 -5.058 1.00 98.50 92 LEU A C 1
ATOM 715 O O . LEU A 1 92 ? -3.744 6.051 -6.265 1.00 98.50 92 LEU A O 1
ATOM 719 N N . ALA A 1 93 ? -3.061 7.124 -4.408 1.00 98.31 93 ALA A N 1
ATOM 720 C CA . ALA A 1 93 ? -2.815 8.406 -5.065 1.00 98.31 93 ALA A CA 1
ATOM 721 C C . ALA A 1 93 ? -1.770 8.273 -6.184 1.00 98.31 93 ALA A C 1
ATOM 723 O O . ALA A 1 93 ? -1.999 8.712 -7.309 1.00 98.31 93 ALA A O 1
ATOM 724 N N . MET A 1 94 ? -0.656 7.583 -5.914 1.00 98.06 94 MET A N 1
ATOM 725 C CA . MET A 1 94 ? 0.363 7.318 -6.931 1.00 98.06 94 MET A CA 1
ATOM 726 C C . MET A 1 94 ? -0.190 6.518 -8.119 1.00 98.06 94 MET A C 1
ATOM 728 O O . MET A 1 94 ? 0.138 6.824 -9.268 1.00 98.06 94 MET A O 1
ATOM 732 N N . LEU A 1 95 ? -1.030 5.508 -7.878 1.00 98.06 95 LEU A N 1
ATOM 733 C CA . LEU A 1 95 ? -1.621 4.701 -8.949 1.00 98.06 95 LEU A CA 1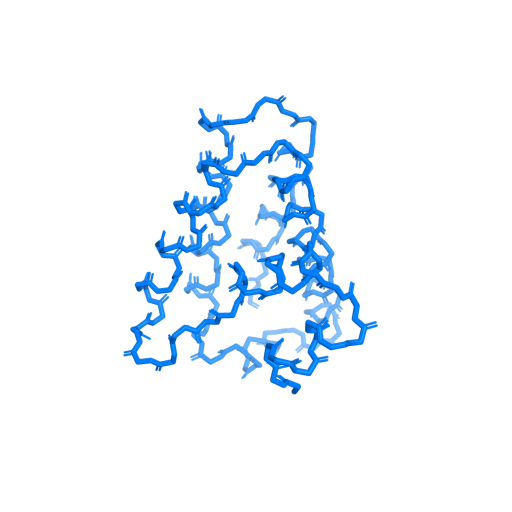
ATOM 734 C C . LEU A 1 95 ? -2.594 5.522 -9.799 1.00 98.06 95 LEU A C 1
ATOM 736 O O . LEU A 1 95 ? -2.543 5.428 -11.020 1.00 98.06 95 LEU A O 1
ATOM 740 N N . GLN A 1 96 ? -3.416 6.372 -9.176 1.00 97.69 96 GLN A N 1
ATOM 741 C CA . GLN A 1 96 ? -4.331 7.276 -9.882 1.00 97.69 96 GLN A CA 1
ATOM 742 C C . GLN A 1 96 ? -3.598 8.270 -10.795 1.00 97.69 96 GLN A C 1
ATOM 744 O O . GLN A 1 96 ? -4.129 8.653 -11.834 1.00 97.69 96 GLN A O 1
ATOM 749 N N . GLU A 1 97 ? -2.377 8.668 -10.433 1.00 97.06 97 GLU A N 1
ATOM 750 C CA . GLU A 1 97 ? -1.535 9.548 -11.250 1.00 97.06 97 GLU A CA 1
ATOM 751 C C . GLU A 1 97 ? -0.793 8.817 -12.377 1.00 97.06 97 GLU A C 1
ATOM 753 O O . GLU A 1 97 ? -0.513 9.412 -13.416 1.00 97.06 97 GLU A O 1
ATOM 758 N N . SER A 1 98 ? -0.403 7.559 -12.158 1.00 95.38 98 SER A N 1
ATOM 759 C CA . SER A 1 98 ? 0.605 6.875 -12.983 1.00 95.38 98 SER A CA 1
ATOM 760 C C . SER A 1 98 ? 0.099 5.651 -13.742 1.00 95.38 98 SER A C 1
ATOM 762 O O . SER A 1 98 ? 0.882 5.019 -14.460 1.00 95.38 98 SER A O 1
ATOM 764 N N . TRP A 1 99 ? -1.172 5.270 -13.576 1.00 97.62 99 TRP A N 1
ATOM 765 C CA . TRP A 1 99 ? -1.723 4.074 -14.205 1.00 97.62 99 TRP A CA 1
ATOM 766 C C . TRP A 1 99 ? -3.244 4.147 -14.404 1.00 97.62 99 TRP A C 1
ATOM 768 O O . TRP A 1 99 ? -4.013 4.242 -13.450 1.00 97.62 99 TRP A O 1
ATOM 778 N N . SER A 1 100 ? -3.694 4.065 -15.659 1.00 96.38 100 SER 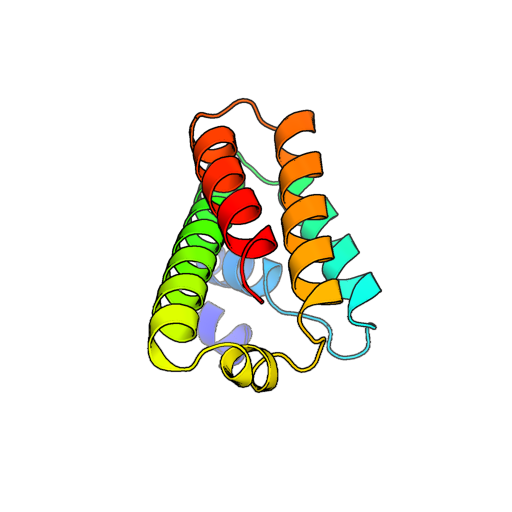A N 1
ATOM 779 C CA . SER A 1 100 ? -5.121 4.027 -16.000 1.00 96.38 100 SER A CA 1
ATOM 780 C C . SER A 1 100 ? -5.585 2.578 -16.136 1.00 96.38 100 SER A C 1
ATOM 782 O O . SER A 1 100 ? -5.391 1.952 -17.174 1.00 96.38 100 SER A O 1
ATOM 784 N N . HIS A 1 101 ? -6.166 2.023 -15.069 1.00 97.19 101 HIS A N 1
ATOM 785 C CA . HIS A 1 101 ? -6.621 0.632 -15.052 1.00 97.19 101 HIS A CA 1
ATOM 786 C C . HIS A 1 101 ? -7.808 0.424 -14.088 1.00 97.19 101 HIS A C 1
ATOM 788 O O . HIS A 1 101 ? -7.802 1.004 -12.999 1.00 97.19 101 HIS A O 1
ATOM 794 N N . PRO A 1 102 ? -8.799 -0.440 -14.405 1.00 97.56 102 PRO A N 1
ATOM 795 C CA . PRO A 1 102 ? -9.973 -0.671 -13.546 1.00 97.56 102 PRO A CA 1
ATOM 796 C C . PRO A 1 102 ? -9.652 -1.128 -12.114 1.00 97.56 102 PRO A C 1
ATOM 798 O O . PRO A 1 102 ? -10.388 -0.818 -11.177 1.00 97.56 102 PRO A O 1
ATOM 801 N N . LEU A 1 103 ? -8.526 -1.824 -11.920 1.00 97.00 103 LEU A N 1
ATOM 802 C CA . LEU A 1 103 ? -8.074 -2.246 -10.585 1.00 97.00 103 LEU A CA 1
ATOM 803 C C . LEU A 1 103 ? -7.792 -1.067 -9.646 1.00 97.00 103 LEU A C 1
ATOM 805 O O . LEU A 1 103 ? -7.908 -1.224 -8.435 1.00 97.00 103 LEU A O 1
ATOM 809 N N . VAL A 1 104 ? -7.456 0.115 -10.173 1.00 98.19 104 VAL A N 1
ATOM 810 C CA . VAL A 1 104 ? -7.226 1.308 -9.344 1.00 98.19 104 VAL A CA 1
ATOM 811 C C . VAL A 1 104 ? -8.527 1.746 -8.668 1.00 98.19 104 VAL A C 1
ATOM 813 O O . VAL A 1 104 ? -8.536 2.060 -7.479 1.00 98.19 104 VAL A O 1
ATOM 816 N N . GLU A 1 105 ? -9.649 1.701 -9.388 1.00 98.00 105 GLU A N 1
ATOM 817 C CA . GLU A 1 105 ? -10.968 2.011 -8.827 1.00 98.00 105 GLU A CA 1
ATOM 818 C C . GLU A 1 105 ? -11.427 0.950 -7.826 1.00 98.00 105 GLU A C 1
ATOM 820 O O . GLU A 1 105 ? -12.064 1.266 -6.819 1.00 98.00 105 GLU A O 1
ATOM 825 N N . GLU A 1 106 ? -11.112 -0.318 -8.088 1.00 98.06 106 GLU A N 1
ATOM 826 C CA . GLU A 1 106 ? -11.392 -1.397 -7.149 1.00 98.06 106 GLU A CA 1
ATOM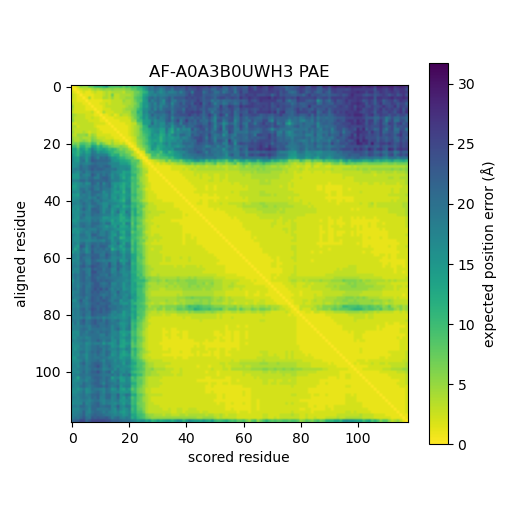 827 C C . GLU A 1 106 ? -10.612 -1.238 -5.854 1.00 98.06 106 GLU A C 1
ATOM 829 O O . GLU A 1 106 ? -11.202 -1.248 -4.770 1.00 98.06 106 GLU A O 1
ATOM 834 N N . TYR A 1 107 ? -9.315 -0.982 -5.964 1.00 98.50 107 TYR A N 1
ATOM 835 C CA . TYR A 1 107 ? -8.472 -0.706 -4.819 1.00 98.50 107 TYR A CA 1
ATOM 836 C C . TYR A 1 107 ? -8.956 0.522 -4.040 1.00 98.50 107 TYR A C 1
ATOM 838 O O . TYR A 1 107 ? -9.065 0.456 -2.816 1.00 98.50 107 TYR A O 1
ATOM 846 N N . ALA A 1 108 ? -9.388 1.591 -4.719 1.00 98.44 108 ALA A N 1
ATOM 847 C CA . ALA A 1 108 ? -9.973 2.767 -4.071 1.00 98.44 108 ALA A CA 1
ATOM 848 C C . ALA A 1 108 ? -11.179 2.427 -3.176 1.00 98.44 108 ALA A C 1
ATOM 850 O O . ALA A 1 108 ? -11.319 2.978 -2.080 1.00 98.44 108 ALA A O 1
ATOM 851 N N . ARG A 1 109 ? -12.042 1.490 -3.599 1.00 98.38 109 ARG A N 1
ATOM 852 C CA . ARG A 1 109 ? -13.170 1.022 -2.773 1.00 98.38 109 ARG A CA 1
ATOM 853 C C . ARG A 1 109 ? -12.687 0.320 -1.507 1.00 98.38 109 ARG A C 1
ATOM 855 O O . ARG A 1 109 ? -13.277 0.525 -0.446 1.00 98.38 109 ARG A O 1
ATOM 862 N N . PHE A 1 110 ? -11.629 -0.481 -1.596 1.00 98.19 110 PHE A N 1
ATOM 863 C CA . PHE A 1 110 ? -11.040 -1.148 -0.435 1.00 98.19 110 PHE A CA 1
ATOM 864 C C . PHE A 1 110 ? -10.356 -0.166 0.516 1.00 98.19 110 PHE A C 1
ATOM 866 O O . PHE A 1 110 ? -10.622 -0.229 1.714 1.00 98.19 110 PHE A O 1
ATOM 873 N N . VAL A 1 111 ? -9.577 0.794 0.007 1.00 98.19 111 VAL A N 1
ATOM 874 C CA . VAL A 1 111 ? -8.962 1.847 0.837 1.00 98.19 111 VAL A CA 1
ATOM 875 C C . VAL A 1 111 ? -10.033 2.626 1.602 1.00 98.19 111 VAL A C 1
ATOM 877 O O . VAL A 1 111 ? -9.928 2.787 2.816 1.00 98.19 111 VAL A O 1
ATOM 880 N N . LYS A 1 112 ? -11.134 3.004 0.939 1.00 98.12 112 LYS A N 1
ATOM 881 C CA . LYS A 1 112 ? -12.265 3.672 1.599 1.00 98.12 112 LYS A CA 1
ATOM 882 C C . LYS A 1 112 ? -12.901 2.825 2.706 1.00 98.12 112 LYS A C 1
ATOM 884 O O . LYS A 1 112 ? -13.286 3.356 3.744 1.00 98.12 112 LYS A O 1
ATOM 889 N N . ARG A 1 113 ? -13.025 1.510 2.504 1.00 97.69 113 ARG A N 1
ATOM 890 C CA . ARG A 1 113 ? -13.530 0.593 3.542 1.00 97.69 113 ARG A CA 1
ATOM 891 C C . ARG A 1 113 ? -12.566 0.505 4.723 1.00 97.69 113 ARG A C 1
ATOM 893 O O . ARG A 1 113 ? -13.028 0.548 5.855 1.00 97.69 113 ARG A O 1
ATOM 900 N N . LEU A 1 114 ? -11.258 0.439 4.467 1.00 96.69 114 LEU A N 1
ATOM 901 C CA . LEU A 1 114 ? -10.230 0.426 5.512 1.00 96.69 114 LEU A CA 1
ATOM 902 C C . LEU A 1 114 ? -10.261 1.696 6.372 1.00 96.69 114 LEU A C 1
ATOM 904 O O . LEU A 1 114 ? -10.163 1.602 7.592 1.00 96.69 114 LEU A O 1
ATOM 908 N N . GLN A 1 115 ? -10.453 2.869 5.762 1.00 95.94 115 GLN A N 1
ATOM 909 C CA . GLN A 1 115 ? -10.577 4.142 6.485 1.00 95.94 115 GLN A CA 1
ATOM 910 C C . GLN A 1 115 ? -11.744 4.155 7.484 1.00 95.94 115 GLN A C 1
ATOM 912 O O . GLN A 1 115 ? -11.667 4.846 8.500 1.00 95.94 115 GLN A O 1
ATOM 917 N N . GLY A 1 116 ? -12.808 3.398 7.200 1.00 95.06 116 GLY A N 1
ATOM 918 C CA . GLY A 1 116 ? -13.990 3.279 8.053 1.00 95.06 116 GLY A CA 1
ATOM 919 C C . GLY A 1 116 ? -13.877 2.249 9.180 1.00 95.06 116 GLY A C 1
ATOM 920 O O . GLY A 1 116 ? -14.818 2.123 9.955 1.00 95.06 116 GLY A O 1
ATOM 921 N N . LEU A 1 117 ? -12.774 1.502 9.273 1.00 93.00 117 LEU A N 1
ATOM 922 C CA . LEU A 1 117 ? -12.546 0.558 10.368 1.00 93.00 117 LEU A CA 1
ATOM 923 C C . LEU A 1 117 ? -12.059 1.312 11.612 1.00 93.00 117 LEU A C 1
ATOM 925 O O . LEU A 1 117 ? -11.077 2.052 11.518 1.00 93.00 117 LEU A O 1
ATOM 929 N N . GLU A 1 118 ? -12.715 1.122 12.757 1.00 80.69 118 GLU A N 1
ATOM 930 C CA . GLU A 1 118 ? -12.320 1.705 14.056 1.00 80.69 118 GLU A CA 1
ATOM 931 C C . GLU A 1 118 ? -11.145 0.962 14.709 1.00 80.69 118 GLU A C 1
ATOM 933 O O . GLU A 1 118 ? -11.072 -0.286 14.599 1.00 80.69 118 GLU A O 1
#

pLDDT: mean 89.14, std 11.69, range [51.03, 98.5]

Mean predicted aligned error: 8.38 Å

Sequence (118 a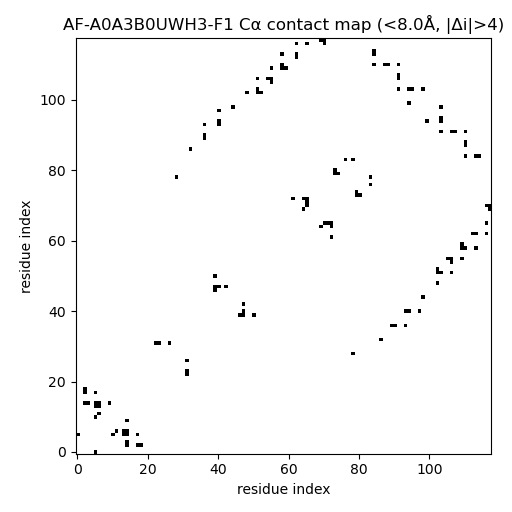a):
VSLDGVRSELGDEVADMVASVTHDNTLSWIERSKAYIETVRTASEEAKAISVADKIANAESLISSHAREGSEVWRHFSTGREKKLWFEEAVLAMLQESWSHPLVEEYARFVKRLQGLE

Nearest PDB structures (foldseek):
  4yf1-assembly2_D  TM=8.471E-01  e=5.098E-06  Listeria monocytogenes EGD-e
  4yf1-assembly1_A  TM=8.272E-01  e=5.098E-06  Listeria monocytogenes EGD-e
  4yf1-assembly2_B  TM=8.432E-01  e=2.037E-05  Listeria monocytogenes EGD-e
  4yf1-assembly1_C  TM=8.173E-01  e=2.153E-05  Listeria monocytogenes EGD-e
  7qoc-assembly1_B  TM=8.306E-01  e=4.185E-05  Corynebacterium glutamicum ATCC 13032

Organism: NCBI:txid652676

Foldseek 3Di:
DDLVVCCVPPNDVRSVVVVLVDDDPVDDPVVRLVSVLVSLLPDDPVSVVVVLVVLLVVLVVLLVVCVVPALVSQVVPPVGLVVVLVSLVSSLVSCVVRDDDPSSVVSVVSSVSSVPGD

InterPro domains:
  IPR052194 Guanosine-3',5'-bis(diphosphate) 3'-pyrophosphohydrolase [PTHR46246] (3-98)

Solvent-accessible surface area (backbone atoms only — not comparable to full-atom values): 6810 Å² total; per-residue (Å²): 136,53,64,70,56,41,30,74,76,63,34,64,72,52,22,51,58,53,51,78,70,59,77,71,85,87,54,52,73,67,55,51,51,52,52,50,46,54,52,50,58,73,45,55,71,67,56,37,48,54,53,49,50,52,50,43,54,52,46,51,53,49,53,57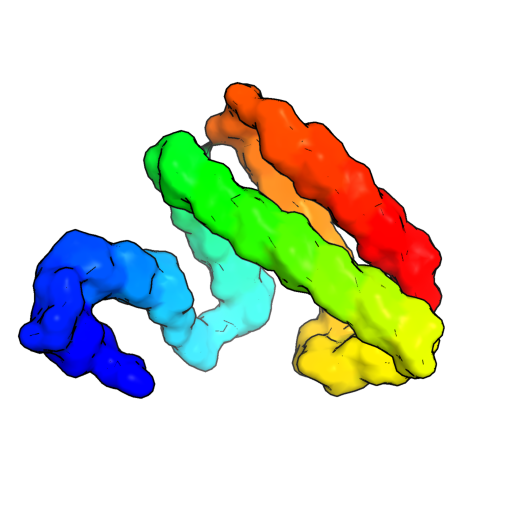,43,29,76,75,55,44,56,61,52,41,75,78,38,94,72,36,60,68,54,52,51,52,49,53,52,53,46,49,53,48,39,71,75,63,51,95,52,75,66,57,62,53,39,48,54,45,51,56,53,56,72,69,59,103

Secondary structure (DSSP, 8-state):
--HHHHHHHHHHHHHHHHHTT---TTS-HHHHHHHHHHHHHHS-HHHHHHHHHHHHHHHHHHHHHHHHHGGGGGGG-TTHHHHHHHHHHHHHHHHHHH---HHHHHHHHHHHHHHT--